Protein AF-A0A438IMD2-F1 (afdb_monomer_lite)

pLDDT: mean 75.48, std 15.16, range [42.84, 92.81]

Radius of gyration: 19.55 Å; chains: 1; bounding box: 32×20×66 Å

Organism: Vitis vinifera (NCBI:txid29760)

InterPro domains:
  IPR006689 Small GTPase superfamily, ARF/SAR type [PF00025] (1-43)
  IPR024156 Small GTPase superfamily, ARF type [PTHR11711] (1-42)
  IPR027417 P-loop containing nucleoside triphosphate hydrolase [G3DSA:3.40.50.300] (1-48)
  IPR027417 P-loop containing nucleoside triphosphate hydrolase [SSF52540] (5-46)

Structure (mmCIF, N/CA/C/O backbone):
data_AF-A0A438IMD2-F1
#
_entry.id   AF-A0A438IMD2-F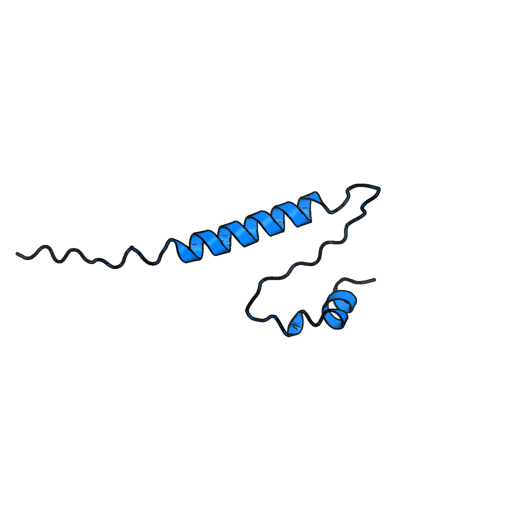1
#
loop_
_atom_site.group_PDB
_atom_site.id
_atom_site.type_symbol
_atom_site.label_atom_id
_atom_site.label_alt_id
_atom_site.label_comp_id
_atom_site.label_asym_id
_atom_site.label_entity_id
_atom_site.label_seq_id
_atom_site.pdbx_PDB_ins_code
_atom_site.Cartn_x
_atom_site.Cartn_y
_atom_site.Cartn_z
_atom_site.occupancy
_atom_site.B_iso_or_equiv
_atom_site.auth_seq_id
_atom_site.auth_comp_id
_atom_site.auth_asym_id
_atom_site.auth_atom_id
_atom_site.pdbx_PDB_model_num
ATOM 1 N N . MET A 1 1 ? -4.540 1.651 -14.417 1.00 59.06 1 MET A N 1
ATOM 2 C CA . MET A 1 1 ? -5.641 1.158 -13.562 1.00 59.06 1 MET A CA 1
ATOM 3 C C . MET A 1 1 ? -6.011 2.261 -12.605 1.00 59.06 1 MET A C 1
ATOM 5 O O . MET A 1 1 ? -5.118 2.781 -11.946 1.00 59.06 1 MET A O 1
ATOM 9 N N . ASN A 1 2 ? -7.283 2.641 -12.570 1.00 81.94 2 ASN A N 1
ATOM 10 C CA . ASN A 1 2 ? -7.749 3.667 -11.647 1.00 81.94 2 ASN A CA 1
ATOM 11 C C . ASN A 1 2 ? -8.058 3.051 -10.270 1.00 81.94 2 ASN A C 1
ATOM 13 O O . ASN A 1 2 ? -8.452 1.885 -10.186 1.00 81.94 2 ASN A O 1
ATOM 17 N N . ALA A 1 3 ? -7.927 3.826 -9.192 1.00 77.75 3 ALA A N 1
ATOM 18 C CA . ALA A 1 3 ? -8.202 3.353 -7.831 1.00 77.75 3 ALA A CA 1
ATOM 19 C C . ALA A 1 3 ? -9.635 2.802 -7.687 1.00 77.75 3 ALA A C 1
ATOM 21 O O . ALA A 1 3 ? -9.858 1.820 -6.980 1.00 77.75 3 ALA A O 1
ATOM 22 N N . ALA A 1 4 ? -10.593 3.378 -8.421 1.00 80.69 4 ALA A N 1
ATOM 23 C CA . ALA A 1 4 ? -11.984 2.931 -8.450 1.00 80.69 4 ALA A CA 1
ATOM 24 C C . ALA A 1 4 ? -12.150 1.494 -8.981 1.00 80.69 4 ALA A C 1
ATOM 26 O O . ALA A 1 4 ? -12.832 0.687 -8.358 1.00 80.69 4 ALA A O 1
ATOM 27 N N . GLU A 1 5 ? -11.475 1.136 -10.078 1.00 85.62 5 GLU A N 1
ATOM 28 C CA . GLU A 1 5 ? -11.547 -0.220 -10.647 1.00 85.62 5 GLU A CA 1
ATOM 29 C C . GLU A 1 5 ? -10.909 -1.260 -9.719 1.00 85.62 5 GLU A C 1
ATOM 31 O O . GLU A 1 5 ? -11.389 -2.384 -9.601 1.00 85.62 5 GLU A O 1
ATOM 36 N N . ILE A 1 6 ? -9.817 -0.885 -9.049 1.00 84.38 6 ILE A N 1
ATOM 37 C CA . ILE A 1 6 ? -9.127 -1.744 -8.080 1.00 84.38 6 ILE A CA 1
ATOM 38 C C . ILE A 1 6 ? -10.019 -1.978 -6.853 1.00 84.38 6 ILE A C 1
ATOM 40 O O . ILE A 1 6 ? -10.103 -3.100 -6.356 1.00 84.38 6 ILE A O 1
ATOM 44 N N . THR A 1 7 ? -10.722 -0.937 -6.398 1.00 84.00 7 THR A N 1
ATOM 45 C CA . THR A 1 7 ? -11.673 -1.011 -5.276 1.00 84.00 7 THR A CA 1
ATOM 46 C C . THR A 1 7 ? -12.801 -1.995 -5.564 1.00 84.00 7 THR A C 1
ATOM 48 O O . THR A 1 7 ? -13.147 -2.804 -4.699 1.00 84.00 7 THR A O 1
ATOM 51 N N . ASP A 1 8 ? -13.346 -1.928 -6.778 1.00 85.94 8 ASP A N 1
ATOM 52 C CA . ASP A 1 8 ? -14.433 -2.787 -7.239 1.00 85.94 8 ASP A CA 1
ATOM 53 C C . ASP A 1 8 ? -13.978 -4.251 -7.352 1.00 85.94 8 ASP A C 1
ATOM 55 O O . ASP A 1 8 ? -14.555 -5.136 -6.721 1.00 85.94 8 ASP A O 1
ATOM 59 N N . LYS A 1 9 ? -12.842 -4.497 -8.022 1.00 84.88 9 LYS A N 1
ATOM 60 C CA . LYS A 1 9 ? -12.273 -5.847 -8.189 1.00 84.88 9 LYS A CA 1
ATOM 61 C C . LYS A 1 9 ? -11.882 -6.526 -6.878 1.00 84.88 9 LYS A C 1
ATOM 63 O O . LYS A 1 9 ? -11.988 -7.744 -6.771 1.00 84.88 9 LYS A O 1
ATOM 68 N N . LEU A 1 10 ? -11.406 -5.763 -5.895 1.00 83.69 10 LEU A N 1
ATOM 69 C CA . LEU A 1 10 ? -11.040 -6.284 -4.573 1.00 83.69 10 LEU A CA 1
ATOM 70 C C . LEU A 1 10 ? -12.238 -6.384 -3.618 1.00 83.69 10 LEU A C 1
ATOM 72 O O . LEU A 1 10 ? -12.083 -6.878 -2.501 1.00 83.69 10 LEU A O 1
ATOM 76 N N . GLY A 1 11 ? -13.421 -5.906 -4.015 1.00 84.12 11 GLY A N 1
ATOM 77 C CA . GLY A 1 11 ? -14.620 -5.953 -3.180 1.00 84.12 11 GLY A CA 1
ATOM 78 C C . GLY A 1 11 ? -14.499 -5.139 -1.888 1.00 84.12 11 GLY A C 1
ATOM 79 O O . GLY A 1 11 ? -15.173 -5.447 -0.901 1.00 84.12 11 GLY A O 1
ATOM 80 N N . LEU A 1 12 ? -13.665 -4.089 -1.870 1.00 81.81 12 LEU A N 1
ATOM 81 C CA . LEU A 1 12 ? -13.431 -3.260 -0.676 1.00 81.81 12 LEU A CA 1
ATOM 82 C C . LEU A 1 12 ? -14.713 -2.572 -0.178 1.00 81.81 12 LEU A C 1
ATOM 84 O O . LEU A 1 12 ? -14.827 -2.267 1.008 1.00 81.81 12 LEU A O 1
ATOM 88 N N . HIS A 1 13 ? -15.712 -2.408 -1.050 1.00 76.31 13 HIS A N 1
ATOM 89 C CA . HIS A 1 13 ? -17.042 -1.908 -0.693 1.00 76.31 13 HIS A CA 1
ATOM 90 C C . HIS A 1 13 ? -17.733 -2.751 0.401 1.00 76.31 13 HIS A C 1
ATOM 92 O O . HIS A 1 13 ? -18.477 -2.216 1.223 1.00 76.31 13 HIS A O 1
ATOM 98 N N . SER A 1 14 ? -17.443 -4.056 0.474 1.00 77.31 14 SER A N 1
ATOM 99 C CA . SER A 1 14 ? -18.017 -4.954 1.488 1.00 77.31 14 SER A CA 1
ATOM 100 C C . SER A 1 14 ? -17.377 -4.797 2.874 1.00 77.31 14 SER A C 1
ATOM 102 O O . SER A 1 14 ? -17.952 -5.208 3.884 1.00 77.31 14 SER A O 1
ATOM 104 N N . LEU A 1 15 ? -16.202 -4.170 2.973 1.00 78.44 15 LEU A N 1
ATOM 105 C CA . LEU A 1 15 ? -15.451 -4.021 4.221 1.00 78.44 15 LEU A CA 1
ATOM 106 C C . LEU A 1 15 ? -15.867 -2.758 4.994 1.00 78.44 15 LEU A C 1
ATOM 108 O O . LEU A 1 15 ? -15.045 -1.910 5.320 1.00 78.44 15 LEU A O 1
ATOM 112 N N . ARG A 1 16 ? -17.149 -2.646 5.364 1.00 69.31 16 ARG A N 1
ATOM 113 C CA . ARG A 1 16 ? -17.689 -1.488 6.118 1.00 69.31 16 ARG A CA 1
ATOM 114 C C . ARG A 1 16 ? -17.093 -1.292 7.519 1.00 69.31 16 ARG A C 1
ATOM 116 O O . ARG A 1 16 ? -17.167 -0.201 8.067 1.00 69.31 16 ARG A O 1
ATOM 123 N N . GLN A 1 17 ? -16.535 -2.345 8.115 1.00 71.94 17 GLN A N 1
ATOM 124 C CA . GLN A 1 17 ? -15.991 -2.341 9.483 1.00 71.94 17 GLN A CA 1
ATOM 125 C C . GLN A 1 17 ? -14.469 -2.103 9.525 1.00 71.94 17 GLN A C 1
ATOM 127 O O . GLN A 1 17 ? -13.858 -2.067 10.602 1.00 71.94 17 GLN A O 1
ATOM 132 N N . ARG A 1 18 ? -13.813 -1.981 8.361 1.00 76.56 18 ARG A N 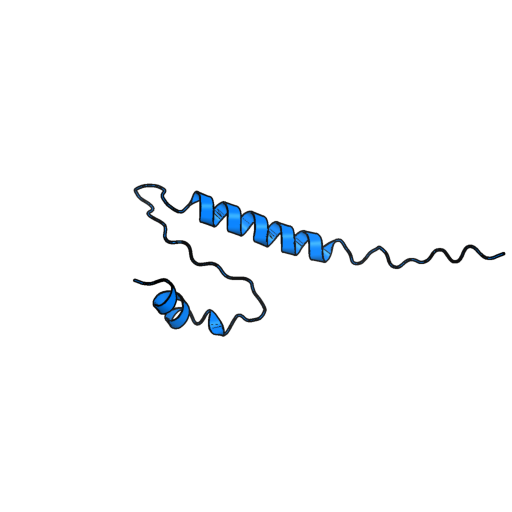1
ATOM 133 C CA . ARG A 1 18 ? -12.367 -1.761 8.284 1.00 76.56 18 ARG A CA 1
ATOM 134 C C . ARG A 1 18 ? -12.033 -0.591 7.373 1.00 76.56 18 ARG A C 1
ATOM 136 O O . ARG A 1 18 ? -12.412 -0.575 6.214 1.00 76.56 18 ARG A O 1
ATOM 143 N N . HIS A 1 19 ? -11.281 0.360 7.918 1.00 80.06 19 HIS A N 1
ATOM 144 C CA . HIS A 1 19 ? -10.650 1.406 7.129 1.00 80.06 19 HIS A CA 1
ATOM 145 C C . HIS A 1 19 ? -9.712 0.776 6.098 1.00 80.06 19 HIS A C 1
ATOM 147 O O . HIS A 1 19 ? -8.902 -0.088 6.442 1.00 80.06 19 HIS A O 1
ATOM 153 N N . TRP A 1 20 ? -9.841 1.219 4.857 1.00 85.56 20 TRP A N 1
ATOM 154 C CA . TRP A 1 20 ? -9.019 0.821 3.724 1.00 85.56 20 TRP A CA 1
ATOM 155 C C . TRP A 1 20 ? -8.488 2.078 3.036 1.00 85.56 20 TRP A C 1
ATOM 157 O O . TRP A 1 20 ? -9.061 3.160 3.167 1.00 85.56 20 TRP A O 1
ATOM 167 N N . TYR A 1 21 ? -7.377 1.926 2.328 1.00 85.81 21 TYR A N 1
ATOM 168 C CA . TYR A 1 21 ? -6.719 2.990 1.583 1.00 85.81 21 TYR A CA 1
ATOM 169 C C . TYR A 1 21 ? -5.966 2.372 0.419 1.00 85.81 21 TYR A C 1
ATOM 171 O O . TYR A 1 21 ? -5.421 1.274 0.540 1.00 85.81 21 TYR A O 1
ATOM 179 N N . ILE A 1 22 ? -5.991 3.057 -0.717 1.00 86.88 22 ILE A N 1
ATOM 180 C CA . ILE A 1 22 ? -5.350 2.610 -1.948 1.00 86.88 22 ILE A CA 1
ATOM 181 C C . ILE A 1 22 ? -4.340 3.677 -2.316 1.00 86.88 22 ILE A C 1
ATOM 183 O O . ILE A 1 22 ? -4.727 4.798 -2.635 1.00 86.88 22 ILE A O 1
ATOM 187 N N . GLN A 1 23 ? -3.067 3.299 -2.291 1.00 89.00 23 GLN A N 1
ATOM 188 C CA . GLN A 1 23 ? -1.975 4.160 -2.703 1.00 89.00 23 GLN A CA 1
ATOM 189 C C . GLN A 1 23 ? -1.323 3.583 -3.950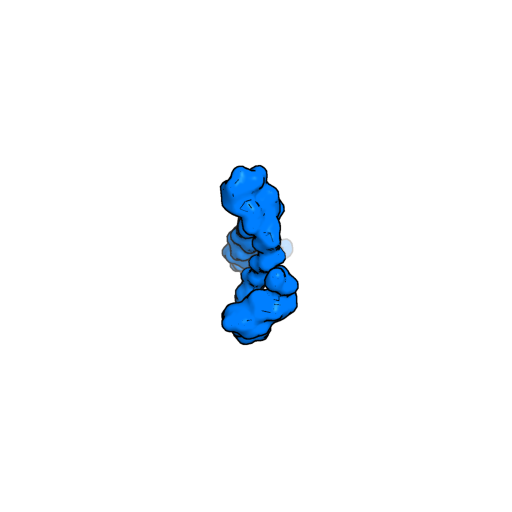 1.00 89.00 23 GLN A C 1
ATOM 191 O O . GLN A 1 23 ? -0.926 2.416 -3.981 1.00 89.00 23 GLN A O 1
ATOM 196 N N . SER A 1 24 ? -1.225 4.400 -4.994 1.00 87.56 24 SER A N 1
ATOM 197 C CA . SER A 1 24 ? -0.417 4.070 -6.162 1.00 87.56 24 SER A CA 1
ATOM 198 C C . SER A 1 24 ? 1.051 4.101 -5.756 1.00 87.56 24 SER A C 1
ATOM 200 O O . SER A 1 24 ? 1.538 5.146 -5.331 1.00 87.56 24 SER A O 1
ATOM 202 N N . THR A 1 25 ? 1.747 2.975 -5.889 1.00 88.25 25 THR A N 1
ATOM 203 C CA . THR A 1 25 ? 3.169 2.878 -5.553 1.00 88.25 25 THR A CA 1
ATOM 204 C C . THR A 1 25 ? 3.967 2.235 -6.678 1.00 88.25 25 THR A C 1
ATOM 206 O O . THR A 1 25 ? 3.474 1.354 -7.387 1.00 88.25 25 THR A O 1
ATOM 209 N N . CYS A 1 26 ? 5.204 2.696 -6.846 1.00 88.31 26 CYS A N 1
ATOM 210 C CA . CYS A 1 26 ? 6.159 2.155 -7.800 1.00 88.31 26 CYS A CA 1
ATOM 211 C C . CYS A 1 26 ? 7.349 1.560 -7.043 1.00 88.31 26 CYS A C 1
ATOM 213 O O . CYS A 1 26 ? 8.143 2.296 -6.464 1.00 88.31 26 CYS A O 1
ATOM 215 N N . ALA A 1 27 ? 7.511 0.234 -7.075 1.00 86.00 27 ALA A N 1
ATOM 216 C CA . ALA A 1 27 ? 8.571 -0.453 -6.328 1.00 86.00 27 ALA A CA 1
ATOM 217 C C . ALA A 1 27 ? 9.992 -0.076 -6.787 1.00 86.00 27 ALA A C 1
ATOM 219 O O . ALA A 1 27 ? 10.919 -0.080 -5.986 1.00 86.00 27 ALA A O 1
ATOM 220 N N . THR A 1 28 ? 10.170 0.259 -8.067 1.00 92.81 28 THR A N 1
ATOM 221 C CA . THR A 1 28 ? 11.477 0.621 -8.636 1.00 92.81 28 THR A CA 1
ATOM 222 C C . THR A 1 28 ? 11.889 2.054 -8.322 1.00 92.81 28 THR A C 1
ATOM 224 O O . THR A 1 28 ? 13.078 2.329 -8.221 1.00 92.81 28 THR A O 1
ATOM 227 N N . SER A 1 29 ? 10.921 2.962 -8.183 1.00 88.06 29 SER A N 1
ATOM 228 C CA . SER A 1 29 ? 11.177 4.379 -7.890 1.00 88.06 29 SER A CA 1
ATOM 229 C C . SER A 1 29 ? 11.010 4.714 -6.405 1.00 88.06 29 SER A C 1
ATOM 231 O O . SER A 1 29 ? 11.522 5.728 -5.955 1.00 88.06 29 SER A O 1
ATOM 233 N N . GLY A 1 30 ? 10.306 3.875 -5.640 1.00 85.56 30 GLY A N 1
ATOM 234 C CA . GLY A 1 30 ? 9.970 4.122 -4.233 1.00 85.56 30 GLY A CA 1
ATOM 235 C C . GLY A 1 30 ? 8.779 5.066 -4.024 1.00 85.56 30 GLY A C 1
ATOM 236 O O . GLY A 1 30 ? 8.352 5.267 -2.889 1.00 85.56 30 GLY A O 1
ATOM 237 N N . GLU A 1 31 ? 8.211 5.605 -5.103 1.00 89.44 31 GLU A N 1
ATOM 238 C CA . GLU A 1 31 ? 7.067 6.520 -5.076 1.00 89.44 31 GLU A CA 1
ATOM 239 C C . GLU A 1 31 ? 5.852 5.880 -4.397 1.00 89.44 31 GLU A C 1
ATOM 241 O O . GLU A 1 31 ? 5.541 4.704 -4.626 1.00 89.44 31 GLU A O 1
ATOM 246 N N . GLY A 1 32 ? 5.147 6.652 -3.569 1.00 86.56 32 GLY A N 1
ATOM 247 C CA . GLY A 1 32 ? 3.908 6.236 -2.913 1.00 86.56 32 GLY A CA 1
ATOM 248 C C . GLY A 1 32 ? 4.080 5.260 -1.746 1.00 86.56 32 GLY A C 1
ATOM 249 O O . GLY A 1 32 ? 3.094 4.914 -1.095 1.00 86.56 32 GLY A O 1
ATOM 250 N N . LEU A 1 33 ? 5.297 4.781 -1.472 1.00 88.00 33 LEU A N 1
ATOM 251 C CA . LEU A 1 33 ? 5.531 3.829 -0.387 1.00 88.00 33 LEU A CA 1
ATOM 252 C C . LEU A 1 33 ? 5.447 4.52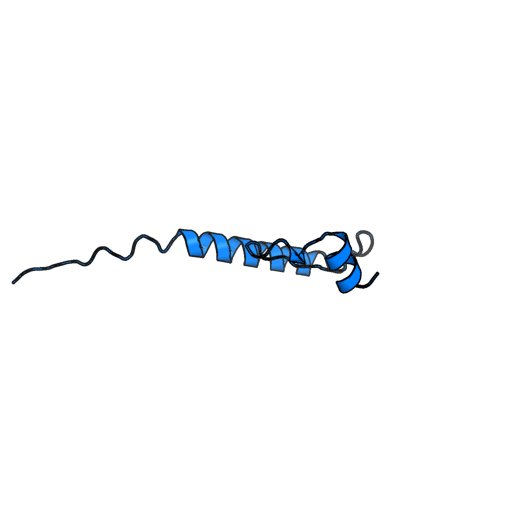0 0.980 1.00 88.00 33 LEU A C 1
ATOM 254 O O . LEU A 1 33 ? 4.856 3.983 1.916 1.00 88.00 33 LEU A O 1
ATOM 258 N N . TYR A 1 34 ? 6.015 5.724 1.085 1.00 90.31 34 TYR A N 1
ATOM 259 C CA . TYR A 1 34 ? 6.063 6.479 2.334 1.00 90.31 34 TYR A CA 1
ATOM 260 C C . TYR A 1 34 ? 4.666 6.928 2.772 1.00 90.31 34 TYR A C 1
ATOM 262 O O . TYR A 1 34 ? 4.281 6.721 3.918 1.00 90.31 34 TYR A O 1
ATOM 270 N N . GLU A 1 35 ? 3.866 7.446 1.844 1.00 90.75 35 GLU A N 1
ATOM 271 C CA . GLU A 1 35 ? 2.485 7.872 2.074 1.00 90.75 35 GLU A CA 1
ATOM 272 C C . GLU A 1 35 ? 1.597 6.694 2.493 1.00 90.75 35 GLU A C 1
ATOM 274 O O . GLU A 1 35 ? 0.777 6.814 3.405 1.00 90.75 35 GLU A O 1
ATOM 279 N N . GLY A 1 36 ? 1.794 5.524 1.873 1.00 90.69 36 GLY A N 1
ATOM 280 C CA . GLY A 1 36 ? 1.097 4.298 2.259 1.00 90.69 36 GLY A CA 1
ATOM 281 C C . GLY A 1 36 ? 1.447 3.838 3.679 1.00 90.69 36 GLY A C 1
ATOM 282 O O . GLY A 1 36 ? 0.561 3.426 4.433 1.00 90.69 36 GLY A O 1
ATOM 283 N N . LEU A 1 37 ? 2.725 3.932 4.063 1.00 90.44 37 LEU A N 1
ATOM 284 C CA . LEU A 1 37 ? 3.207 3.558 5.398 1.00 90.44 37 LEU A CA 1
ATOM 285 C C . LEU A 1 37 ? 2.792 4.559 6.485 1.00 90.44 37 LEU A C 1
ATOM 287 O O . LEU A 1 37 ? 2.440 4.141 7.593 1.00 90.44 37 LEU A O 1
ATOM 291 N N . ASP A 1 38 ? 2.786 5.856 6.179 1.00 91.62 38 ASP A N 1
ATOM 292 C CA . ASP A 1 38 ? 2.283 6.894 7.081 1.00 91.62 38 ASP A CA 1
ATOM 293 C C . ASP A 1 38 ? 0.788 6.691 7.358 1.00 91.62 38 ASP A C 1
ATOM 295 O O . ASP A 1 38 ? 0.359 6.628 8.516 1.00 91.62 38 ASP A O 1
ATOM 299 N N . TRP A 1 39 ? -0.006 6.448 6.309 1.00 90.50 39 TRP A N 1
ATOM 300 C CA . TRP A 1 39 ? -1.424 6.136 6.466 1.00 90.50 39 TRP A CA 1
ATOM 301 C C . TRP A 1 39 ? -1.646 4.887 7.329 1.00 90.50 39 TRP A C 1
ATOM 303 O O . TRP A 1 39 ? -2.499 4.891 8.224 1.00 90.50 39 TRP A O 1
ATOM 313 N N . LEU A 1 40 ? -0.863 3.824 7.105 1.00 89.06 40 LEU A N 1
ATOM 314 C CA . LEU A 1 40 ? -0.956 2.588 7.884 1.00 89.06 40 LEU A CA 1
ATOM 315 C C . LEU A 1 40 ? -0.675 2.845 9.369 1.00 89.06 40 LEU A C 1
ATOM 317 O O . LEU A 1 40 ? -1.443 2.402 10.228 1.00 89.06 40 LEU A O 1
ATOM 321 N N . SER A 1 41 ? 0.385 3.597 9.665 1.00 90.12 41 SER A N 1
ATOM 322 C CA . SER A 1 41 ? 0.792 3.953 11.028 1.00 90.12 41 SER A CA 1
ATOM 323 C C . SER A 1 41 ? -0.296 4.760 11.740 1.00 90.12 41 SER A C 1
ATOM 325 O O . SER A 1 41 ? -0.684 4.435 12.866 1.00 90.12 41 SER A O 1
ATOM 327 N N . ASN A 1 42 ? -0.880 5.744 11.053 1.00 87.88 42 ASN A N 1
ATOM 328 C CA . ASN A 1 42 ? -1.991 6.548 11.561 1.00 87.88 42 ASN A CA 1
ATOM 329 C C . ASN A 1 42 ? -3.270 5.720 11.783 1.00 87.88 42 ASN A C 1
ATOM 331 O O . ASN A 1 42 ? -3.975 5.900 12.787 1.00 87.88 42 ASN A O 1
ATOM 335 N N . ASN A 1 43 ? -3.563 4.765 10.894 1.00 86.25 43 ASN A N 1
ATOM 336 C CA . ASN A 1 43 ? -4.716 3.879 11.042 1.00 86.25 43 ASN A CA 1
ATOM 337 C C . ASN A 1 43 ? -4.564 2.938 12.245 1.00 86.25 43 ASN A C 1
ATOM 339 O O . ASN A 1 43 ? -5.499 2.774 13.037 1.00 86.25 43 ASN A O 1
ATOM 343 N N . MET A 1 44 ? -3.372 2.359 12.417 1.00 80.81 44 MET A N 1
ATOM 344 C CA . MET A 1 44 ? -3.037 1.508 13.559 1.00 80.81 44 MET A CA 1
ATOM 345 C C . MET A 1 44 ? -3.091 2.287 14.874 1.00 80.81 44 MET A C 1
ATOM 347 O O . MET A 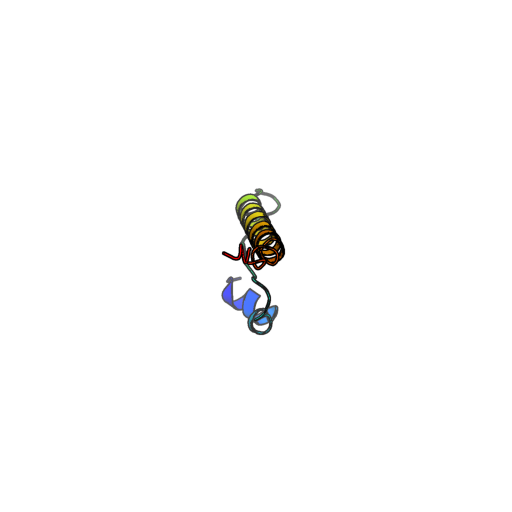1 44 ? -3.712 1.826 15.833 1.00 80.81 44 MET A O 1
ATOM 351 N N . LEU A 1 45 ? -2.520 3.493 14.917 1.00 78.75 45 LEU A N 1
ATOM 352 C CA . LEU A 1 45 ? -2.534 4.338 16.110 1.00 78.75 45 LEU A CA 1
ATOM 353 C C . LEU A 1 45 ? -3.963 4.706 16.532 1.00 78.75 45 LEU A C 1
ATOM 355 O O . LEU A 1 45 ? -4.305 4.629 17.713 1.00 78.75 45 LEU A O 1
ATOM 359 N N . THR A 1 46 ? -4.824 5.042 15.571 1.00 74.81 46 THR A N 1
ATOM 360 C CA . THR A 1 46 ? -6.244 5.335 15.825 1.00 74.81 46 THR A CA 1
ATOM 361 C C . THR A 1 46 ? -6.970 4.137 16.450 1.00 74.81 46 THR A C 1
ATOM 363 O O . THR A 1 46 ? -7.716 4.289 17.420 1.00 74.81 46 THR A O 1
ATOM 366 N N . ARG A 1 47 ? -6.706 2.921 15.951 1.00 70.44 47 ARG A N 1
ATOM 367 C CA . ARG A 1 47 ? -7.269 1.670 16.494 1.00 70.44 47 ARG A CA 1
ATOM 368 C C . ARG A 1 47 ? -6.782 1.375 17.913 1.00 70.44 47 ARG A C 1
ATOM 370 O O . ARG A 1 47 ? -7.558 0.885 18.732 1.00 70.44 47 ARG A O 1
ATOM 377 N N . LEU A 1 48 ? -5.511 1.651 18.202 1.00 65.06 48 LEU A N 1
ATOM 378 C CA . LEU A 1 48 ? -4.921 1.436 19.525 1.00 65.06 48 LEU A CA 1
ATOM 379 C C . LEU A 1 48 ? -5.457 2.445 20.548 1.00 65.06 48 LEU A C 1
ATOM 381 O O . LEU A 1 48 ? -5.840 2.049 21.647 1.00 65.06 48 LEU A O 1
ATOM 385 N N . ARG A 1 49 ? -5.596 3.721 20.166 1.00 60.78 49 ARG A N 1
ATOM 386 C CA . ARG A 1 49 ? -6.212 4.761 21.010 1.00 60.78 49 ARG A CA 1
ATOM 387 C C . ARG A 1 49 ? -7.663 4.440 21.370 1.00 60.78 49 ARG A C 1
ATOM 389 O O . ARG A 1 49 ? -8.059 4.607 22.518 1.00 60.78 49 ARG A O 1
ATOM 396 N N . SER A 1 50 ? -8.437 3.908 20.425 1.00 59.72 50 SER A N 1
ATOM 397 C CA . SER A 1 50 ? -9.820 3.474 20.671 1.00 59.72 50 SER A CA 1
ATOM 398 C C . SER A 1 50 ? -9.935 2.356 21.722 1.00 59.72 50 SER A C 1
ATOM 400 O O . SER A 1 50 ? -10.935 2.312 22.436 1.00 59.72 50 SER A O 1
ATOM 402 N N . ARG A 1 51 ? -8.928 1.481 21.864 1.00 56.84 51 ARG A N 1
ATOM 403 C CA . ARG A 1 51 ? -8.921 0.397 22.868 1.00 56.84 51 ARG A CA 1
ATOM 404 C C . ARG A 1 51 ? -8.448 0.846 24.256 1.00 56.84 51 ARG A C 1
ATOM 406 O O . ARG A 1 51 ? -8.704 0.135 25.220 1.00 56.84 51 ARG A O 1
ATOM 413 N N . GLY A 1 52 ? -7.801 2.008 24.373 1.00 52.22 52 GLY A N 1
ATOM 414 C CA . GLY A 1 52 ? -7.297 2.548 25.644 1.00 52.22 52 GLY A CA 1
ATOM 415 C C . GLY A 1 52 ? -8.315 3.341 26.474 1.00 52.22 52 GLY A C 1
ATOM 416 O O . GLY A 1 52 ? -8.075 3.582 27.651 1.00 52.22 52 GLY A O 1
ATOM 417 N N . ASN A 1 53 ? -9.467 3.717 25.907 1.00 49.91 53 ASN A N 1
ATOM 418 C CA . ASN A 1 53 ? -10.400 4.655 26.551 1.00 49.91 53 ASN A CA 1
ATOM 419 C C . ASN A 1 53 ? -11.585 3.996 27.287 1.00 49.91 53 ASN A C 1
ATOM 421 O O . ASN A 1 53 ? -12.517 4.688 27.683 1.00 49.91 53 ASN A O 1
ATOM 425 N N . CYS A 1 54 ? 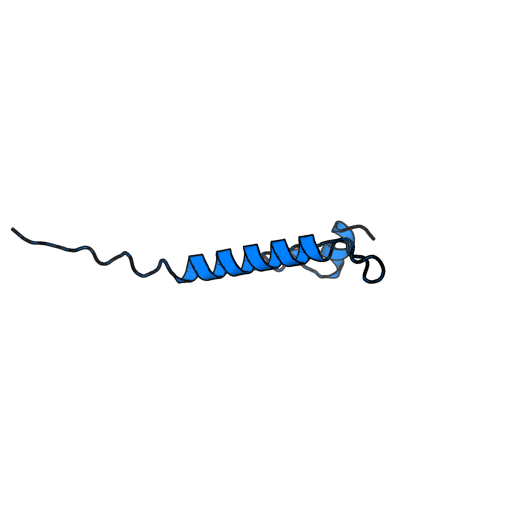-11.564 2.680 27.525 1.00 47.03 54 CYS A N 1
ATOM 426 C CA . CYS A 1 54 ? -12.608 2.009 28.319 1.00 47.03 54 CYS A CA 1
ATOM 427 C C . CYS A 1 54 ? -12.417 2.120 29.849 1.00 47.03 54 CYS A C 1
ATOM 429 O O . CYS A 1 54 ? -13.159 1.488 30.589 1.00 47.03 54 CYS A O 1
ATOM 431 N N . HIS A 1 55 ? -11.458 2.913 30.346 1.00 49.34 55 HIS A N 1
ATOM 432 C CA . HIS A 1 55 ? -11.131 2.992 31.781 1.00 49.34 55 HIS A CA 1
ATOM 433 C C . HIS A 1 55 ? -11.202 4.405 32.391 1.00 49.34 55 HIS A C 1
ATOM 435 O O . HIS A 1 55 ? -10.482 4.713 33.334 1.00 49.34 55 HIS A O 1
ATOM 441 N N . GLN A 1 56 ? -12.109 5.262 31.917 1.00 51.47 56 GLN A N 1
ATOM 442 C CA . GLN A 1 56 ? -12.518 6.466 32.661 1.00 51.47 56 GLN A CA 1
ATOM 443 C C . GLN A 1 56 ? -14.038 6.508 32.846 1.00 51.47 56 GLN A C 1
ATOM 445 O O . GLN A 1 56 ? -14.710 7.494 32.578 1.00 51.47 56 GLN A O 1
ATOM 450 N N . HIS A 1 57 ? -14.585 5.394 33.330 1.00 48.53 57 HIS A N 1
ATOM 451 C CA . HIS A 1 57 ? -15.882 5.370 33.999 1.00 48.53 57 HIS A CA 1
ATOM 452 C C . HIS A 1 57 ? -15.722 4.640 35.335 1.00 48.53 57 HIS A C 1
ATOM 454 O O . HIS A 1 57 ? -16.285 3.578 35.563 1.00 48.53 57 HIS A O 1
ATOM 460 N N . PHE A 1 58 ? -14.904 5.197 36.224 1.00 42.84 58 PHE A N 1
ATOM 461 C CA . PHE A 1 58 ? -15.119 4.996 37.650 1.00 42.84 58 PHE A CA 1
ATOM 462 C C . PHE A 1 58 ? -15.325 6.383 38.235 1.00 42.84 58 PHE A C 1
ATOM 464 O O . PHE A 1 58 ? -14.381 7.111 38.537 1.00 42.84 58 PHE A O 1
ATOM 471 N N . ALA A 1 59 ? -16.597 6.775 38.272 1.00 46.84 59 ALA A N 1
ATOM 472 C CA . ALA A 1 59 ? -17.054 7.836 39.140 1.00 46.84 59 ALA A CA 1
ATOM 473 C C . ALA A 1 59 ? -16.462 7.585 40.532 1.00 46.84 59 ALA A C 1
ATOM 475 O O . ALA A 1 59 ? -16.560 6.475 41.056 1.00 46.84 59 ALA A O 1
ATOM 476 N N . LEU A 1 60 ? -15.834 8.598 41.116 1.00 44.88 60 LEU A N 1
ATOM 477 C CA . LEU A 1 60 ? -15.661 8.653 42.557 1.00 44.88 60 LEU A CA 1
ATOM 478 C C . LEU A 1 60 ? -16.979 9.192 43.127 1.00 44.88 60 LEU A C 1
ATOM 480 O O . LEU A 1 60 ? -17.239 10.385 42.975 1.00 44.88 60 LEU A O 1
ATOM 484 N N . PRO A 1 61 ? -17.825 8.374 43.776 1.00 54.84 61 PRO A N 1
ATOM 485 C CA . PRO A 1 61 ? -18.772 8.894 44.739 1.00 54.84 61 PRO A CA 1
ATOM 486 C C . PRO A 1 61 ? -17.991 9.156 46.031 1.00 54.84 61 PRO A C 1
ATOM 488 O O . PRO A 1 61 ? -17.935 8.306 46.917 1.00 54.84 61 PRO A O 1
ATOM 491 N N . THR A 1 62 ? -17.347 10.319 46.154 1.00 59.06 62 THR A N 1
ATOM 492 C CA . THR A 1 62 ? -16.999 10.811 47.492 1.00 59.06 62 THR A CA 1
ATOM 493 C C . THR A 1 62 ? -18.250 11.437 48.080 1.00 59.06 62 THR A C 1
ATOM 495 O O . THR A 1 62 ? -18.646 12.551 47.748 1.00 59.06 62 THR A O 1
ATOM 498 N N . LEU A 1 63 ? -18.894 10.588 48.868 1.00 54.75 63 LEU A N 1
ATOM 499 C CA . LEU A 1 63 ? -19.940 10.832 49.839 1.00 54.75 63 LEU A CA 1
ATOM 500 C C . LEU A 1 63 ? -19.563 11.976 50.805 1.00 54.75 63 LEU A C 1
ATOM 502 O O . LEU A 1 63 ? -18.423 12.023 51.271 1.00 54.75 63 LEU A O 1
ATOM 506 N N . SER A 1 64 ? -20.597 12.732 51.192 1.00 52.78 64 SER A N 1
ATOM 507 C CA . SER A 1 64 ? -20.731 13.641 52.346 1.00 52.78 64 SER A CA 1
ATOM 508 C C . SER A 1 64 ? -20.352 15.111 52.198 1.00 52.78 64 SER A C 1
ATOM 510 O O . SER A 1 64 ? -19.294 15.439 51.628 1.00 52.78 64 SER A O 1
#

Sequence (64 aa):
MNAAEITDKLGLHSLRQRHWYIQSTCATSGEGLYEGLDWLSNNMLTRLRSRGNCHQHFALPTLS

Foldseek 3Di:
DDPVVVCVVVVVVVPPVDDDDDFDADPVVRPRVVVVVVVVVVRVVVVVVVVPPPPPPDDPPPDD

Secondary structure (DSSP, 8-state):
--HHHHHHHTTGGG-TTS--------TTT-TTHHHHHHHHHHHHHHHHHHHH-TT---------